Protein AF-A0A3N5X2C5-F1 (afdb_monomer_lite)

Radius of gyration: 28.83 Å; chains: 1; bounding box: 54×31×82 Å

Foldseek 3Di:
DVVVVVVVVPPDVLVVVVVVVVVVLVVVLVVQVPDDPVSNLVVVVVSLVVLVVVCVVSVPPVSVVVSVVCVVVNVVVCCVVCVVVVVVVVVVVVPPCPPPDDDPPCDPVNVVVVVVVVVVVCVVVVHDDDDDDDDPDGD

Secondary structure (DSSP, 8-state):
-HHHHHHHTT--HHHHHHHHHHHHHHHHHHHHTSS-HHHHHHHHHHHHHHHHHHHHHHT-HHHHHHHHHHHHHHHHHHHHHHHHHHHHHHHHHHTS-SS--------HHHHHHHHHHHHHHHHHTT---------SS--

Structure (mmCIF, N/CA/C/O backbone):
data_AF-A0A3N5X2C5-F1
#
_entry.id   AF-A0A3N5X2C5-F1
#
loop_
_atom_site.group_PDB
_atom_site.id
_atom_site.type_symbol
_atom_site.label_atom_id
_atom_site.label_alt_id
_atom_site.label_comp_id
_atom_site.label_asym_id
_atom_site.label_entity_id
_atom_site.label_seq_id
_atom_site.pdbx_PDB_ins_code
_atom_site.Cartn_x
_atom_site.Cartn_y
_atom_site.Cartn_z
_atom_site.occupancy
_atom_site.B_iso_or_equiv
_atom_site.auth_seq_id
_atom_site.auth_comp_id
_atom_site.auth_asym_id
_atom_site.auth_atom_id
_atom_site.pdbx_PDB_model_num
ATOM 1 N N . MET A 1 1 ? 19.344 14.748 -42.277 1.00 48.25 1 MET A N 1
ATOM 2 C CA . MET A 1 1 ? 18.297 13.858 -42.830 1.00 48.25 1 MET A CA 1
ATOM 3 C C . MET A 1 1 ? 18.685 12.372 -42.794 1.00 48.25 1 MET A C 1
ATOM 5 O O . MET A 1 1 ? 17.786 11.550 -42.854 1.00 48.25 1 MET A O 1
ATOM 9 N N . GLU A 1 2 ? 19.957 12.002 -42.579 1.00 50.00 2 GLU A N 1
ATOM 10 C CA . GLU A 1 2 ? 20.390 10.587 -42.495 1.00 50.00 2 GLU A CA 1
ATOM 11 C C . GLU A 1 2 ? 20.090 9.878 -41.157 1.00 50.00 2 GLU A C 1
ATOM 13 O O . GLU A 1 2 ? 19.973 8.658 -41.108 1.00 50.00 2 GLU A O 1
ATOM 18 N N . ALA A 1 3 ? 19.886 10.623 -40.064 1.00 54.56 3 ALA A N 1
ATOM 19 C CA . ALA A 1 3 ? 19.544 10.039 -38.760 1.00 54.56 3 ALA A CA 1
ATOM 20 C C . ALA A 1 3 ? 18.115 9.459 -38.701 1.00 54.56 3 ALA A C 1
ATOM 22 O O . ALA A 1 3 ? 17.831 8.591 -37.880 1.00 54.56 3 ALA A O 1
ATOM 23 N N . PHE A 1 4 ? 17.214 9.924 -39.573 1.00 51.41 4 PHE A N 1
ATOM 24 C CA . PHE A 1 4 ? 15.808 9.511 -39.576 1.00 51.41 4 PHE A CA 1
ATOM 25 C C . PHE A 1 4 ? 15.594 8.205 -40.360 1.00 51.41 4 PHE A C 1
ATOM 27 O O . PHE A 1 4 ? 14.793 7.370 -39.953 1.00 51.41 4 PHE A O 1
ATOM 34 N N . SER A 1 5 ? 16.355 7.969 -41.437 1.00 51.38 5 SER A N 1
ATOM 35 C CA . SER A 1 5 ? 16.286 6.724 -42.220 1.00 51.38 5 SER A CA 1
ATOM 36 C C . SER A 1 5 ? 16.909 5.525 -41.491 1.00 51.38 5 SER A C 1
ATOM 38 O O . SER A 1 5 ? 16.428 4.404 -41.645 1.00 51.38 5 SER A O 1
ATOM 40 N N . ALA A 1 6 ? 17.906 5.752 -40.626 1.00 51.31 6 ALA A N 1
ATOM 41 C CA . ALA A 1 6 ? 18.516 4.713 -39.789 1.00 51.31 6 ALA A CA 1
ATOM 42 C C . ALA A 1 6 ? 17.588 4.187 -38.672 1.00 51.31 6 ALA A C 1
ATOM 44 O O . ALA A 1 6 ? 17.766 3.060 -38.210 1.00 51.31 6 ALA A O 1
ATOM 45 N N . PHE A 1 7 ? 16.585 4.975 -38.259 1.00 53.09 7 PHE A N 1
ATOM 46 C CA . PHE A 1 7 ? 15.575 4.565 -37.276 1.00 53.09 7 PHE A CA 1
ATOM 47 C C . PHE A 1 7 ? 14.539 3.606 -37.889 1.00 53.09 7 PHE A C 1
ATOM 49 O O . PHE A 1 7 ? 14.163 2.618 -37.267 1.00 53.09 7 PHE A O 1
ATOM 56 N N . PHE A 1 8 ? 14.136 3.841 -39.144 1.00 55.12 8 PHE A N 1
ATOM 57 C CA . PHE A 1 8 ? 13.183 2.982 -39.860 1.00 55.12 8 PHE A CA 1
ATOM 58 C C . PHE A 1 8 ? 13.826 1.726 -40.470 1.00 55.12 8 PHE A C 1
ATOM 60 O O . PHE A 1 8 ? 13.181 0.684 -40.535 1.00 55.12 8 PHE A O 1
ATOM 67 N N . ALA A 1 9 ? 15.108 1.777 -40.852 1.00 50.97 9 ALA A N 1
ATOM 68 C CA . ALA A 1 9 ? 15.833 0.629 -41.415 1.00 50.97 9 ALA A CA 1
ATOM 69 C C . ALA A 1 9 ? 16.179 -0.470 -40.388 1.00 50.97 9 ALA A C 1
ATOM 71 O O . ALA A 1 9 ? 16.745 -1.503 -40.745 1.00 50.97 9 ALA A O 1
ATOM 72 N N . ARG A 1 10 ? 15.855 -0.254 -39.108 1.00 55.38 10 ARG A N 1
ATOM 73 C CA . ARG A 1 10 ? 16.172 -1.156 -37.994 1.00 55.38 10 ARG A CA 1
ATOM 74 C C . ARG A 1 10 ? 14.929 -1.619 -37.235 1.00 55.38 10 ARG A C 1
ATOM 76 O O . ARG A 1 10 ? 15.064 -2.122 -36.129 1.00 55.38 10 ARG A O 1
ATOM 83 N N . PHE A 1 11 ? 13.748 -1.476 -37.839 1.00 54.53 11 PHE A N 1
ATOM 84 C CA . PHE A 1 11 ? 12.523 -2.098 -37.349 1.00 54.53 11 PHE A CA 1
ATOM 85 C C . PHE A 1 11 ? 12.569 -3.593 -37.677 1.00 54.53 11 PHE A C 1
ATOM 87 O O . PHE A 1 11 ? 12.334 -4.021 -38.808 1.00 54.53 11 PHE A O 1
ATOM 94 N N . SER A 1 12 ? 12.967 -4.395 -36.696 1.00 70.44 12 SER A N 1
ATOM 95 C CA . SER A 1 12 ? 12.994 -5.847 -36.809 1.00 70.44 12 SER A CA 1
ATOM 96 C C . SER A 1 12 ? 11.602 -6.414 -36.523 1.00 70.44 12 SER A C 1
ATOM 98 O O . SER A 1 12 ? 10.849 -5.864 -35.725 1.00 70.44 12 SER A O 1
ATOM 100 N N . TRP A 1 13 ? 11.272 -7.585 -37.079 1.00 74.00 13 TRP A N 1
ATOM 101 C CA . TRP A 1 13 ? 10.086 -8.359 -36.664 1.00 74.00 13 TRP A CA 1
ATOM 102 C C . TRP A 1 13 ? 10.037 -8.585 -35.140 1.00 74.00 13 TRP A C 1
ATOM 104 O O . TRP A 1 13 ? 8.967 -8.710 -34.549 1.00 74.00 13 TRP A O 1
ATOM 114 N N . ARG A 1 14 ? 11.207 -8.578 -34.489 1.00 68.94 14 ARG A N 1
ATOM 115 C CA . ARG A 1 14 ? 11.346 -8.648 -33.031 1.00 68.94 14 ARG A CA 1
ATOM 116 C C . ARG A 1 14 ? 10.741 -7.438 -32.313 1.00 68.94 14 ARG A C 1
ATOM 118 O O . ARG A 1 14 ? 10.150 -7.634 -31.262 1.00 68.94 14 ARG A O 1
ATOM 125 N N . ASP A 1 15 ? 10.817 -6.241 -32.892 1.00 72.12 15 ASP A N 1
ATOM 126 C CA . ASP A 1 15 ? 10.253 -5.018 -32.303 1.00 72.12 15 ASP A CA 1
ATOM 127 C C . ASP A 1 15 ? 8.724 -5.001 -32.429 1.00 72.12 15 ASP A C 1
ATOM 129 O O . ASP A 1 15 ? 8.017 -4.615 -31.501 1.00 72.12 15 ASP A O 1
ATOM 133 N N . ALA A 1 16 ? 8.192 -5.496 -33.552 1.00 76.94 16 ALA A N 1
ATOM 134 C CA . ALA A 1 16 ? 6.752 -5.691 -33.723 1.00 76.94 16 ALA A CA 1
ATOM 135 C C . ALA A 1 16 ? 6.195 -6.722 -32.726 1.00 76.94 16 ALA A C 1
ATOM 137 O O . ALA A 1 16 ? 5.136 -6.508 -32.133 1.00 76.94 16 ALA A O 1
ATOM 138 N N . LEU A 1 17 ? 6.925 -7.822 -32.511 1.00 77.75 17 LEU A N 1
ATOM 139 C CA . LEU A 1 17 ? 6.568 -8.843 -31.527 1.00 77.75 17 LEU A CA 1
ATOM 140 C C . LEU A 1 17 ? 6.665 -8.308 -30.089 1.00 77.75 17 LEU A C 1
ATOM 142 O O . LEU A 1 17 ? 5.797 -8.615 -29.276 1.00 77.75 17 LEU A O 1
ATOM 146 N N . ASP A 1 18 ? 7.659 -7.465 -29.793 1.00 69.69 18 ASP A N 1
ATOM 147 C CA . ASP A 1 18 ? 7.799 -6.782 -28.500 1.00 69.69 18 ASP A CA 1
ATOM 148 C C . ASP A 1 18 ? 6.575 -5.895 -28.203 1.00 69.69 18 ASP A C 1
ATOM 150 O O . ASP A 1 18 ? 5.893 -6.066 -27.190 1.00 69.69 18 ASP A O 1
ATOM 154 N N . ILE A 1 19 ? 6.200 -5.024 -29.147 1.00 76.25 19 ILE A N 1
ATOM 155 C CA . ILE A 1 19 ? 5.040 -4.128 -29.007 1.00 76.25 19 ILE A CA 1
ATOM 156 C C . ILE A 1 19 ? 3.738 -4.917 -28.818 1.00 76.25 19 ILE A C 1
ATOM 158 O O . ILE A 1 19 ? 2.914 -4.550 -27.975 1.00 76.25 19 ILE A O 1
ATOM 162 N N . LEU A 1 20 ? 3.551 -6.009 -29.567 1.00 80.25 20 LEU A N 1
ATOM 163 C CA . LEU A 1 20 ? 2.368 -6.863 -29.453 1.00 80.25 20 LEU A CA 1
ATOM 164 C C . LEU A 1 20 ? 2.253 -7.468 -28.045 1.00 80.25 20 LEU A C 1
ATOM 166 O O . LEU A 1 20 ? 1.196 -7.393 -27.419 1.00 80.25 20 LEU A O 1
ATOM 170 N N . VAL A 1 21 ? 3.348 -8.032 -27.532 1.00 75.31 21 VAL A N 1
ATOM 171 C CA . VAL A 1 21 ? 3.398 -8.661 -26.205 1.00 75.31 21 VAL A CA 1
ATOM 172 C C . VAL A 1 21 ? 3.130 -7.641 -25.098 1.00 75.31 21 VAL A C 1
ATOM 174 O O . VAL A 1 21 ? 2.348 -7.910 -24.180 1.00 75.31 21 VAL A O 1
ATOM 177 N N . VAL A 1 22 ? 3.724 -6.449 -25.190 1.00 70.88 22 VAL A N 1
ATOM 178 C CA . VAL A 1 22 ? 3.488 -5.361 -24.230 1.00 70.88 22 VAL A CA 1
ATOM 179 C C . VAL A 1 22 ? 2.028 -4.908 -24.270 1.00 70.88 22 VAL A C 1
ATOM 181 O O . VAL A 1 22 ? 1.398 -4.773 -23.222 1.00 70.88 22 VAL A O 1
ATOM 184 N N . SER A 1 23 ? 1.465 -4.722 -25.464 1.00 74.31 23 SER A N 1
ATOM 185 C CA . SER A 1 23 ? 0.085 -4.268 -25.643 1.00 74.31 23 SER A CA 1
ATOM 186 C C . SER A 1 23 ? -0.933 -5.253 -25.060 1.00 74.31 23 SER A C 1
ATOM 188 O O . SER A 1 23 ? -1.800 -4.847 -24.283 1.00 74.31 23 SER A O 1
ATOM 190 N N . VAL A 1 24 ? -0.786 -6.552 -25.350 1.00 77.94 24 VAL A N 1
ATOM 191 C CA . VAL A 1 24 ? -1.644 -7.607 -24.779 1.00 77.94 24 VAL A CA 1
ATOM 192 C C . VAL A 1 24 ? -1.533 -7.631 -23.257 1.00 77.94 24 VAL A C 1
ATOM 194 O O . VAL A 1 24 ? -2.537 -7.752 -22.557 1.00 77.94 24 VAL A O 1
ATOM 197 N N . THR A 1 25 ? -0.323 -7.453 -22.729 1.00 69.56 25 THR A N 1
ATOM 198 C CA . THR A 1 25 ? -0.108 -7.457 -21.284 1.00 69.56 25 THR A CA 1
ATOM 199 C C . THR A 1 25 ? -0.772 -6.262 -20.597 1.00 69.56 25 THR A C 1
ATOM 201 O O . THR A 1 25 ? -1.405 -6.428 -19.556 1.00 69.56 25 THR A O 1
ATOM 204 N N . ILE A 1 26 ? -0.679 -5.064 -21.183 1.00 70.75 26 ILE A N 1
ATOM 205 C CA . ILE A 1 26 ? -1.374 -3.866 -20.689 1.00 70.75 26 ILE A CA 1
ATOM 206 C C . ILE A 1 26 ? -2.895 -4.059 -20.740 1.00 70.75 26 ILE A C 1
ATOM 208 O O . ILE A 1 26 ? -3.597 -3.675 -19.804 1.00 70.75 26 ILE A O 1
ATOM 212 N N . TYR A 1 27 ? -3.412 -4.674 -21.806 1.00 78.31 27 TYR A N 1
ATOM 213 C CA . TYR A 1 27 ? -4.838 -4.971 -21.932 1.00 78.31 27 TYR A CA 1
ATOM 214 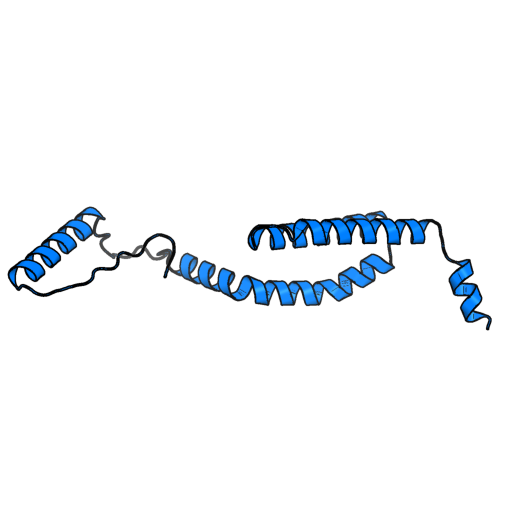C C . TYR A 1 27 ? -5.335 -5.910 -20.823 1.00 78.31 27 TYR A C 1
ATOM 216 O O . TYR A 1 27 ? -6.344 -5.621 -20.175 1.00 78.31 27 TYR A O 1
ATOM 224 N N . GLU A 1 28 ? -4.603 -6.993 -20.549 1.00 69.75 28 GLU A N 1
ATOM 225 C CA . GLU A 1 28 ? -4.923 -7.894 -19.437 1.00 69.75 28 GLU A CA 1
ATOM 226 C C . GLU A 1 28 ? -4.817 -7.176 -18.082 1.00 69.75 28 GLU A C 1
ATOM 228 O O . GLU A 1 28 ? -5.699 -7.341 -17.243 1.00 69.75 28 GLU A O 1
ATOM 233 N N . LEU A 1 29 ? -3.836 -6.282 -17.895 1.00 63.09 29 LEU A N 1
ATOM 234 C CA . LEU A 1 29 ? -3.721 -5.405 -16.718 1.00 63.09 29 LEU A CA 1
ATOM 235 C C . LEU A 1 29 ? -5.002 -4.595 -16.476 1.00 63.09 29 LEU A C 1
ATOM 237 O O . LEU A 1 29 ? -5.544 -4.610 -15.371 1.00 63.09 29 LEU A O 1
ATOM 241 N N . PHE A 1 30 ? -5.529 -3.932 -17.509 1.00 67.94 30 PHE A N 1
ATOM 242 C CA . PHE A 1 30 ? -6.770 -3.160 -17.402 1.00 67.94 30 PHE A CA 1
ATOM 243 C C . PHE A 1 30 ? -7.988 -4.033 -17.099 1.00 67.94 30 PHE A C 1
ATOM 245 O O . PHE A 1 30 ? -8.860 -3.645 -16.322 1.00 67.94 30 PHE A O 1
ATOM 252 N N . LYS A 1 31 ? -8.057 -5.226 -17.688 1.00 69.12 31 LYS A N 1
ATOM 253 C CA . LYS A 1 31 ? -9.154 -6.173 -17.456 1.00 69.12 31 LYS A CA 1
ATOM 254 C C . LYS A 1 31 ? -9.155 -6.696 -16.017 1.00 69.12 31 LYS A C 1
ATOM 256 O O . LYS A 1 31 ? -10.214 -6.851 -15.412 1.00 69.12 31 LYS A O 1
ATOM 261 N N . LEU A 1 32 ? -7.967 -6.896 -15.460 1.00 62.28 32 LEU A N 1
ATOM 262 C CA . LEU A 1 32 ? -7.711 -7.396 -14.112 1.00 62.28 32 LEU A CA 1
ATOM 263 C C . LEU A 1 32 ? -8.002 -6.362 -13.016 1.00 62.28 32 LEU A C 1
ATOM 265 O O . LEU A 1 32 ? -8.265 -6.714 -11.867 1.00 62.28 32 LEU A O 1
ATOM 269 N N . MET A 1 33 ? -8.070 -5.080 -13.387 1.00 63.78 33 MET A N 1
ATOM 270 C CA . MET A 1 33 ? -8.576 -4.018 -12.518 1.00 63.78 33 MET A CA 1
ATOM 271 C C . MET 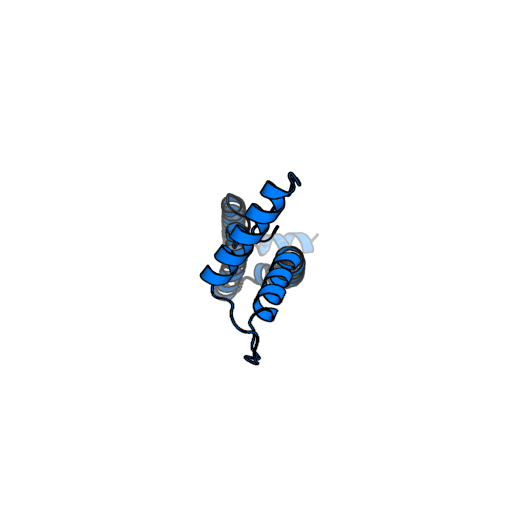A 1 33 ? -10.090 -4.129 -12.234 1.00 63.78 33 MET A C 1
ATOM 273 O O . MET A 1 33 ? -10.614 -3.352 -11.439 1.00 63.78 33 MET A O 1
ATOM 277 N N . ARG A 1 34 ? -10.825 -5.099 -12.800 1.00 57.66 34 ARG A N 1
ATOM 278 C CA . ARG A 1 34 ? -12.198 -5.420 -12.364 1.00 57.66 34 ARG A CA 1
ATOM 279 C C . ARG A 1 34 ? -12.177 -6.374 -11.162 1.00 57.66 34 ARG A C 1
ATOM 281 O O . ARG A 1 34 ? -12.120 -7.585 -11.338 1.00 57.66 34 ARG A O 1
ATOM 288 N N . GLY A 1 35 ? -12.261 -5.847 -9.937 1.00 65.00 35 GLY A N 1
ATOM 289 C CA . GLY A 1 35 ? -12.347 -6.685 -8.733 1.00 65.00 35 GLY A CA 1
ATOM 290 C C . GLY A 1 35 ? -12.139 -5.948 -7.408 1.00 65.00 35 GLY A C 1
ATOM 291 O O . GLY A 1 35 ? -12.150 -4.721 -7.352 1.00 65.00 35 GLY A O 1
ATOM 292 N N . THR A 1 36 ? -11.954 -6.714 -6.327 1.00 70.12 36 THR A N 1
ATOM 293 C CA . THR A 1 36 ? -11.621 -6.198 -4.988 1.00 70.12 36 THR A CA 1
ATOM 294 C C . THR A 1 36 ? -10.194 -5.637 -4.955 1.00 70.12 36 THR A C 1
ATOM 296 O O . THR A 1 36 ? -9.318 -6.125 -5.671 1.00 70.12 36 THR A O 1
ATOM 299 N N . ARG A 1 37 ? -9.927 -4.639 -4.095 1.00 68.06 37 ARG A N 1
ATOM 300 C CA . ARG A 1 37 ? -8.602 -3.984 -3.995 1.00 68.06 37 ARG A CA 1
ATOM 301 C C . ARG A 1 37 ? -7.445 -4.977 -3.833 1.00 68.06 37 ARG A C 1
ATOM 303 O O . ARG A 1 37 ? -6.416 -4.815 -4.476 1.00 68.06 37 ARG A O 1
ATOM 310 N N . ALA A 1 38 ? -7.617 -6.019 -3.018 1.00 65.62 38 ALA A N 1
ATOM 311 C CA . ALA A 1 38 ? -6.580 -7.027 -2.792 1.00 65.62 38 ALA A CA 1
ATOM 312 C C . ALA A 1 38 ? -6.274 -7.850 -4.057 1.00 65.62 38 ALA A C 1
ATOM 314 O O . ALA A 1 38 ? -5.107 -8.064 -4.384 1.00 65.62 38 ALA A O 1
ATOM 315 N N . MET A 1 39 ? -7.314 -8.249 -4.802 1.00 71.38 39 MET A N 1
ATOM 316 C CA . MET A 1 39 ? -7.154 -8.967 -6.069 1.00 71.38 39 MET A CA 1
ATOM 317 C C . MET A 1 39 ? -6.448 -8.084 -7.103 1.00 71.38 39 MET A C 1
ATOM 319 O O . MET A 1 39 ? -5.518 -8.537 -7.759 1.00 71.38 39 MET A O 1
ATOM 323 N N . GLN A 1 40 ? -6.824 -6.804 -7.194 1.00 66.12 40 GLN A N 1
ATOM 324 C CA . GLN A 1 40 ? -6.184 -5.843 -8.098 1.00 66.12 40 GLN A CA 1
ATOM 325 C C . GLN A 1 40 ? -4.681 -5.695 -7.812 1.00 66.12 40 GLN A C 1
ATOM 327 O O . GLN A 1 40 ? -3.878 -5.685 -8.744 1.00 66.12 40 GLN A O 1
ATOM 332 N N . MET A 1 41 ? -4.281 -5.622 -6.535 1.00 72.00 41 MET A N 1
ATOM 333 C CA . MET A 1 41 ? -2.866 -5.494 -6.170 1.00 72.00 41 MET A CA 1
ATOM 334 C C . MET A 1 41 ? -2.071 -6.773 -6.442 1.00 72.00 41 MET A C 1
ATOM 336 O O . MET A 1 41 ? -1.014 -6.704 -7.067 1.00 72.00 41 MET A O 1
ATOM 340 N N . ALA A 1 42 ? -2.579 -7.939 -6.028 1.00 70.81 42 ALA A N 1
ATOM 341 C CA . ALA A 1 42 ? -1.913 -9.224 -6.261 1.00 70.81 42 ALA A CA 1
ATOM 342 C C . ALA A 1 42 ? -1.687 -9.478 -7.755 1.00 70.81 42 ALA A C 1
ATOM 344 O O . ALA A 1 42 ? -0.622 -9.916 -8.192 1.00 70.81 42 ALA A O 1
ATOM 345 N N . ALA A 1 43 ? -2.692 -9.142 -8.548 1.00 71.62 43 ALA A N 1
ATOM 346 C CA . ALA A 1 43 ? -2.679 -9.386 -9.965 1.00 71.62 43 ALA A CA 1
ATOM 347 C C . ALA A 1 43 ? -1.803 -8.357 -10.716 1.00 71.62 43 ALA A C 1
ATOM 349 O O . ALA A 1 43 ? -1.077 -8.731 -11.635 1.00 71.62 43 ALA A O 1
ATOM 350 N N . GLY A 1 44 ? -1.736 -7.102 -10.249 1.00 73.62 44 GLY A N 1
ATOM 351 C CA . GLY A 1 44 ? -0.750 -6.118 -10.713 1.00 73.62 44 GLY A CA 1
ATOM 352 C C . GLY A 1 44 ? 0.702 -6.549 -10.457 1.00 73.62 44 GLY A C 1
ATOM 353 O O . GLY A 1 44 ? 1.537 -6.460 -11.358 1.00 73.62 44 GLY A O 1
ATOM 354 N N . VAL A 1 45 ? 1.002 -7.093 -9.268 1.00 75.50 45 VAL A N 1
ATOM 355 C CA . VAL A 1 45 ? 2.328 -7.667 -8.965 1.00 75.50 45 VAL A CA 1
ATOM 356 C C . VAL A 1 45 ? 2.629 -8.862 -9.874 1.00 75.50 45 VAL A C 1
ATOM 358 O O . VAL A 1 45 ? 3.716 -8.935 -10.448 1.00 75.50 45 VAL A O 1
ATOM 361 N N . GLY A 1 46 ? 1.663 -9.768 -10.058 1.00 77.38 46 GLY A N 1
ATOM 362 C CA . GLY A 1 46 ? 1.806 -10.932 -10.936 1.00 77.38 46 GLY A CA 1
ATOM 363 C C . GLY A 1 46 ? 2.142 -10.553 -12.380 1.00 77.38 46 GLY A C 1
ATOM 364 O O . GLY A 1 46 ? 3.033 -11.152 -12.982 1.00 77.38 46 GLY A O 1
ATOM 365 N N . VAL A 1 47 ? 1.505 -9.509 -12.914 1.00 72.94 47 VAL A N 1
ATOM 366 C CA . VAL A 1 47 ? 1.791 -9.015 -14.267 1.00 72.94 47 VAL A CA 1
ATOM 367 C C . VAL A 1 47 ? 3.199 -8.427 -14.378 1.00 72.94 47 VAL A C 1
ATOM 369 O O . VAL A 1 47 ? 3.906 -8.728 -15.338 1.00 72.94 47 VAL A O 1
ATOM 372 N N . ILE A 1 48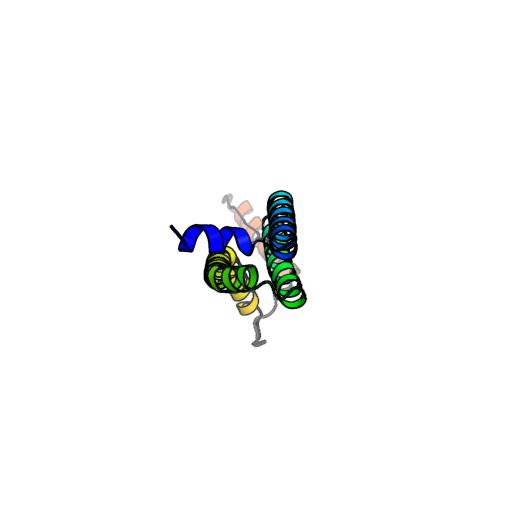 ? 3.653 -7.644 -13.394 1.00 71.50 48 ILE A N 1
ATOM 373 C CA . ILE A 1 48 ? 5.020 -7.092 -13.393 1.00 71.50 48 ILE A CA 1
ATOM 374 C C . ILE A 1 48 ? 6.064 -8.216 -13.373 1.00 71.50 48 ILE A C 1
ATOM 376 O O . ILE A 1 48 ? 7.037 -8.172 -14.129 1.00 71.50 48 ILE A O 1
ATOM 380 N N . VAL A 1 49 ? 5.855 -9.245 -12.547 1.00 72.38 49 VAL A N 1
ATOM 381 C CA . VAL A 1 49 ? 6.743 -10.416 -12.483 1.00 72.38 49 VAL A CA 1
ATOM 382 C C . VAL A 1 49 ? 6.724 -11.191 -13.804 1.00 72.38 49 VAL A C 1
ATOM 384 O O . VAL A 1 49 ? 7.784 -11.560 -14.310 1.00 72.38 49 VAL A O 1
ATOM 387 N N . GLY A 1 50 ? 5.546 -11.390 -14.401 1.00 73.94 50 GLY A N 1
ATOM 388 C CA . GLY A 1 50 ? 5.402 -12.033 -15.709 1.00 73.94 50 GLY A CA 1
ATOM 389 C C . GLY A 1 50 ? 6.159 -11.291 -16.812 1.00 73.94 50 GLY A C 1
ATOM 390 O O . GLY A 1 50 ? 6.959 -11.896 -17.526 1.00 73.94 50 GLY A O 1
ATOM 391 N N . LEU A 1 51 ? 5.990 -9.967 -16.892 1.00 69.12 51 LEU A N 1
ATOM 392 C CA . LEU A 1 51 ? 6.721 -9.111 -17.832 1.00 69.12 51 LEU A CA 1
ATOM 393 C C . LEU A 1 51 ? 8.231 -9.176 -17.627 1.00 69.12 51 LEU A C 1
ATOM 395 O O . LEU A 1 51 ? 8.980 -9.208 -18.601 1.00 69.12 51 LEU A O 1
ATOM 399 N N . PHE A 1 52 ? 8.690 -9.223 -16.378 1.00 68.69 52 PHE A N 1
ATOM 400 C CA . PHE A 1 52 ? 10.109 -9.340 -16.071 1.00 68.69 52 PHE A CA 1
ATOM 401 C C . PHE A 1 52 ? 10.710 -10.647 -16.606 1.00 68.69 52 PHE A C 1
ATOM 403 O O . PHE A 1 52 ? 11.751 -10.621 -17.268 1.00 68.69 52 PHE A O 1
ATOM 410 N N . TYR A 1 53 ? 10.051 -11.785 -16.374 1.00 69.56 53 TYR A N 1
ATOM 411 C CA . TYR A 1 53 ? 10.512 -13.075 -16.897 1.00 69.56 53 TYR A CA 1
ATOM 412 C C . TYR A 1 53 ? 10.476 -13.125 -18.426 1.00 69.56 53 TYR A C 1
ATOM 414 O O . TYR A 1 53 ? 11.439 -13.582 -19.047 1.00 69.56 53 TYR A O 1
ATOM 422 N N . LEU A 1 54 ? 9.411 -12.599 -19.030 1.00 67.25 54 LEU A N 1
ATOM 423 C CA . LEU A 1 54 ? 9.232 -12.588 -20.478 1.00 67.25 54 LEU A CA 1
ATOM 424 C C . LEU A 1 54 ? 10.258 -11.678 -21.175 1.00 67.25 54 LEU A C 1
ATOM 426 O O . LEU A 1 54 ? 10.888 -12.082 -22.151 1.00 67.25 54 LEU A O 1
ATOM 430 N N . SER A 1 55 ? 10.515 -10.493 -20.612 1.00 66.00 55 SER A N 1
ATOM 431 C CA . SER A 1 55 ? 11.567 -9.567 -21.058 1.00 66.00 55 SER A CA 1
ATOM 432 C C . SER A 1 55 ? 12.956 -10.198 -20.987 1.00 66.00 55 SER A C 1
ATOM 434 O O . SER A 1 55 ? 13.762 -10.031 -21.906 1.00 66.00 55 SER A O 1
ATOM 436 N N . ARG A 1 56 ? 13.229 -10.960 -19.920 1.00 67.44 56 ARG A N 1
ATOM 437 C CA . ARG A 1 56 ? 14.511 -11.642 -19.723 1.00 67.44 56 ARG A CA 1
ATOM 438 C C . ARG A 1 56 ? 14.715 -12.796 -20.704 1.00 67.44 56 ARG A C 1
ATOM 440 O O . ARG A 1 56 ? 15.834 -12.986 -21.166 1.00 67.44 56 ARG A O 1
ATOM 447 N N . TRP A 1 57 ? 13.658 -13.533 -21.046 1.00 63.22 57 TRP A N 1
ATOM 448 C CA . TRP A 1 57 ? 13.710 -14.605 -22.048 1.00 63.22 57 TRP A CA 1
ATOM 449 C C . TRP A 1 57 ? 13.907 -14.071 -23.471 1.00 63.22 57 TRP A C 1
ATOM 451 O O . TRP A 1 57 ? 14.673 -14.640 -24.246 1.00 63.22 57 TRP A O 1
ATOM 461 N N . LEU A 1 58 ? 13.260 -12.954 -23.806 1.00 66.19 58 LEU A N 1
ATOM 462 C CA . LEU A 1 58 ? 13.267 -12.385 -25.156 1.00 66.19 58 LEU A CA 1
ATOM 463 C C . LEU A 1 58 ? 14.379 -11.340 -25.392 1.00 66.19 58 LEU A C 1
ATOM 465 O O . LEU A 1 58 ? 14.477 -10.800 -26.490 1.00 66.19 58 LEU A O 1
ATOM 469 N N . HIS A 1 59 ? 15.237 -11.068 -24.396 1.00 65.19 59 HIS A N 1
ATOM 470 C CA . HIS A 1 59 ? 16.293 -10.038 -24.440 1.00 65.19 59 HIS A CA 1
ATOM 471 C C . HIS A 1 59 ? 15.782 -8.644 -24.856 1.00 65.19 59 HIS A C 1
ATOM 473 O O . HIS A 1 59 ? 16.478 -7.875 -25.522 1.00 65.19 59 HIS A O 1
ATOM 479 N N . LEU A 1 60 ? 14.561 -8.302 -24.441 1.00 66.62 60 LEU A N 1
ATOM 480 C CA . LEU A 1 60 ? 13.898 -7.053 -24.810 1.00 66.62 60 LEU A CA 1
ATOM 481 C C . LEU A 1 60 ? 14.505 -5.894 -24.017 1.00 66.62 60 LEU A C 1
ATOM 483 O O . LEU A 1 60 ? 14.140 -5.645 -22.863 1.00 66.62 60 LEU A O 1
ATOM 487 N N . GLN A 1 61 ? 15.471 -5.204 -24.630 1.00 69.81 61 GLN A N 1
ATOM 488 C CA . GLN A 1 61 ? 16.205 -4.097 -24.006 1.00 69.81 61 GLN A CA 1
ATOM 489 C C . GLN A 1 61 ? 15.268 -2.961 -23.570 1.00 69.81 61 GLN A C 1
ATOM 491 O O . GLN A 1 61 ? 15.425 -2.434 -22.468 1.00 69.81 61 GLN A O 1
ATOM 496 N N . THR A 1 62 ? 14.260 -2.641 -24.384 1.00 73.19 62 THR A N 1
ATOM 497 C CA . THR A 1 62 ? 13.276 -1.584 -24.107 1.00 73.19 62 THR A CA 1
ATOM 498 C C . THR A 1 62 ? 12.409 -1.915 -22.894 1.00 73.19 62 THR A C 1
ATOM 500 O O . THR A 1 62 ? 12.239 -1.079 -22.007 1.00 73.19 62 THR A O 1
ATOM 503 N N . VAL A 1 63 ? 11.914 -3.152 -22.795 1.00 68.81 63 VAL A N 1
ATOM 504 C CA . VAL A 1 63 ? 11.088 -3.590 -21.658 1.00 68.81 63 VAL A CA 1
ATOM 505 C C . VAL A 1 63 ? 11.900 -3.628 -20.365 1.00 68.81 63 VAL A C 1
ATOM 507 O O . VAL A 1 63 ? 11.424 -3.165 -19.334 1.00 68.81 63 VAL A O 1
ATOM 510 N N . ASN A 1 64 ? 13.147 -4.104 -20.404 1.00 72.06 64 ASN A N 1
ATOM 511 C CA . ASN A 1 64 ? 14.019 -4.100 -19.225 1.00 72.06 64 ASN A CA 1
ATOM 512 C C . ASN A 1 64 ? 14.295 -2.665 -18.737 1.00 72.06 64 ASN A C 1
ATOM 514 O O . ASN A 1 64 ? 14.237 -2.393 -17.535 1.00 72.06 64 ASN A O 1
ATOM 518 N N . TRP A 1 65 ? 14.528 -1.730 -19.665 1.00 81.19 65 TRP A N 1
ATOM 519 C CA . TRP A 1 65 ? 14.672 -0.311 -19.338 1.00 81.19 65 TRP A CA 1
ATOM 520 C C . TRP A 1 65 ? 13.396 0.262 -18.701 1.00 81.19 65 TRP A C 1
ATOM 522 O O . TRP A 1 65 ? 13.464 0.894 -17.645 1.00 81.19 65 TRP A O 1
ATOM 532 N N . LEU A 1 66 ? 12.229 -0.032 -19.282 1.00 75.50 66 LEU A N 1
ATOM 533 C CA . LEU A 1 66 ? 10.933 0.418 -18.775 1.00 75.50 66 LEU A CA 1
ATOM 534 C C . LEU A 1 66 ? 10.646 -0.131 -17.371 1.00 75.50 66 LEU A C 1
ATOM 536 O O . LEU A 1 66 ? 10.267 0.627 -16.479 1.00 75.50 66 LEU A O 1
ATOM 540 N N . ILE A 1 67 ? 10.876 -1.431 -17.154 1.00 76.12 67 ILE A N 1
ATOM 541 C CA . ILE A 1 67 ? 10.702 -2.081 -15.851 1.00 76.12 67 ILE A CA 1
ATOM 542 C C . ILE A 1 67 ? 11.602 -1.413 -14.813 1.00 76.12 67 ILE A C 1
ATOM 544 O O . ILE A 1 67 ? 11.112 -1.029 -13.755 1.00 76.12 67 ILE A O 1
ATOM 548 N N . ARG A 1 68 ? 12.894 -1.208 -15.101 1.00 79.69 68 ARG A N 1
ATOM 549 C CA . ARG A 1 68 ? 13.817 -0.554 -14.154 1.00 79.69 68 ARG A CA 1
ATOM 550 C C . ARG A 1 68 ? 13.360 0.848 -13.757 1.00 79.69 68 ARG A C 1
ATOM 552 O O . ARG A 1 68 ? 13.493 1.205 -12.590 1.00 79.69 68 ARG A O 1
ATOM 559 N N . ASN A 1 69 ? 12.807 1.612 -14.696 1.00 83.88 69 ASN A N 1
ATOM 560 C CA . ASN A 1 69 ? 12.313 2.959 -14.427 1.00 83.88 69 ASN A CA 1
ATOM 561 C C . ASN A 1 69 ? 10.999 2.951 -13.622 1.00 83.88 69 ASN A C 1
ATOM 563 O O . ASN A 1 69 ? 10.820 3.756 -12.714 1.00 83.88 69 ASN A O 1
ATOM 567 N N . ILE A 1 70 ? 10.088 2.019 -13.920 1.00 80.56 70 ILE A N 1
ATOM 568 C CA . ILE A 1 70 ? 8.770 1.922 -13.273 1.00 80.56 70 ILE A CA 1
ATOM 569 C C . ILE A 1 70 ? 8.839 1.270 -11.887 1.00 80.56 70 ILE A C 1
ATOM 571 O O . ILE A 1 70 ? 8.062 1.642 -11.009 1.00 80.56 70 ILE A O 1
ATOM 575 N N . VAL A 1 71 ? 9.767 0.337 -11.654 1.00 82.25 71 VAL A N 1
ATOM 576 C CA . VAL A 1 71 ? 9.877 -0.409 -10.387 1.00 82.25 71 VAL A CA 1
ATOM 577 C C . VAL A 1 71 ? 9.966 0.522 -9.178 1.00 82.25 71 VAL A C 1
ATOM 579 O O . VAL A 1 71 ? 9.284 0.274 -8.188 1.00 82.25 71 VAL A O 1
ATOM 582 N N . GLY A 1 72 ? 10.724 1.621 -9.258 1.00 85.00 72 GLY A N 1
ATOM 583 C CA . GLY A 1 72 ? 10.805 2.594 -8.162 1.00 85.00 72 GLY A CA 1
ATOM 584 C C . GLY A 1 72 ? 9.445 3.214 -7.816 1.00 85.00 72 GLY A C 1
ATOM 585 O O . GLY A 1 72 ? 9.053 3.248 -6.649 1.00 85.00 72 GLY A O 1
ATOM 586 N N . TYR A 1 73 ? 8.686 3.629 -8.833 1.00 87.56 73 TYR A N 1
ATOM 587 C CA . TYR A 1 73 ? 7.339 4.178 -8.658 1.00 87.56 73 TYR A CA 1
ATOM 588 C C . TYR A 1 73 ? 6.345 3.136 -8.144 1.00 87.56 73 TYR A C 1
ATOM 590 O O . TYR A 1 73 ? 5.513 3.459 -7.302 1.00 87.56 73 TYR A O 1
ATOM 598 N N . VAL A 1 74 ? 6.446 1.885 -8.601 1.00 81.31 74 VAL A N 1
ATOM 599 C CA . VAL A 1 74 ? 5.602 0.780 -8.122 1.00 81.31 74 VAL A CA 1
ATOM 600 C C . VAL A 1 74 ? 5.874 0.479 -6.655 1.00 81.31 74 VAL A C 1
ATOM 602 O O . VAL A 1 74 ? 4.924 0.317 -5.898 1.00 81.31 74 VAL A O 1
ATOM 605 N N . VAL A 1 75 ? 7.140 0.441 -6.229 1.00 85.44 75 VAL A N 1
ATOM 606 C CA . VAL A 1 75 ? 7.497 0.242 -4.815 1.00 85.44 75 VAL A CA 1
ATOM 607 C C . VAL A 1 75 ? 6.947 1.381 -3.961 1.00 85.44 75 VAL A C 1
ATOM 609 O O . VAL A 1 75 ? 6.325 1.126 -2.934 1.00 85.44 75 VAL A O 1
ATOM 612 N N . PHE A 1 76 ? 7.109 2.631 -4.399 1.00 89.44 76 PHE A N 1
ATOM 613 C CA . PHE A 1 76 ? 6.549 3.780 -3.690 1.00 89.44 76 PHE A CA 1
ATOM 614 C C . PHE A 1 76 ? 5.016 3.716 -3.604 1.00 89.44 76 PHE A C 1
ATOM 616 O O . PHE A 1 76 ? 4.449 3.849 -2.521 1.00 89.44 76 PHE A O 1
ATOM 623 N N . ALA A 1 77 ? 4.340 3.449 -4.725 1.00 82.75 77 ALA A N 1
ATOM 624 C CA . ALA A 1 77 ? 2.889 3.300 -4.772 1.00 82.75 77 ALA A CA 1
ATOM 625 C C . ALA A 1 77 ? 2.407 2.148 -3.882 1.00 82.75 77 ALA A C 1
ATOM 627 O O . ALA A 1 77 ? 1.425 2.310 -3.166 1.00 82.75 77 ALA A O 1
ATOM 628 N N . ALA A 1 78 ? 3.118 1.017 -3.871 1.00 82.00 78 ALA A N 1
ATOM 629 C CA . ALA A 1 78 ? 2.830 -0.108 -2.992 1.00 82.00 78 ALA A CA 1
ATOM 630 C C . ALA A 1 78 ? 2.952 0.299 -1.520 1.00 82.00 78 ALA A C 1
ATOM 632 O O . ALA A 1 78 ? 2.031 0.045 -0.755 1.00 82.00 78 ALA A O 1
ATOM 633 N N . ILE A 1 79 ? 4.025 0.989 -1.121 1.00 85.94 79 ILE A N 1
ATOM 634 C CA . ILE A 1 79 ? 4.185 1.476 0.257 1.00 85.94 79 ILE A CA 1
ATOM 635 C C . ILE A 1 79 ? 3.020 2.389 0.654 1.00 85.94 79 ILE A C 1
ATOM 637 O O . ILE A 1 79 ? 2.447 2.193 1.720 1.00 85.94 79 ILE A O 1
ATOM 641 N N . VAL A 1 80 ? 2.640 3.349 -0.196 1.00 87.06 80 VAL A N 1
ATOM 642 C CA . VAL A 1 80 ? 1.531 4.283 0.079 1.00 87.06 80 VAL A CA 1
ATOM 643 C C . VAL A 1 80 ? 0.187 3.552 0.158 1.00 87.06 80 VAL A C 1
ATOM 645 O O . VAL A 1 80 ? -0.602 3.805 1.066 1.00 87.06 80 VAL A O 1
ATOM 648 N N . LEU A 1 81 ? -0.071 2.621 -0.763 1.00 81.75 81 LEU A N 1
ATOM 649 C CA . LEU A 1 81 ? -1.311 1.845 -0.806 1.00 81.75 81 LEU A CA 1
ATOM 650 C C . LEU A 1 81 ? -1.437 0.880 0.378 1.00 81.75 81 LEU A C 1
ATOM 652 O O . LEU A 1 81 ? -2.512 0.773 0.961 1.00 81.75 81 LEU A O 1
ATOM 656 N N . PHE A 1 82 ? -0.345 0.211 0.749 1.00 82.94 82 PHE A N 1
ATOM 657 C CA . PHE A 1 82 ? -0.299 -0.743 1.857 1.00 82.94 82 PHE A CA 1
ATOM 658 C C . PHE A 1 82 ? 0.014 -0.092 3.209 1.00 82.94 82 PHE A C 1
ATOM 660 O O . PHE A 1 82 ? 0.055 -0.788 4.225 1.00 82.94 82 PHE A O 1
ATOM 667 N N . GLN A 1 83 ? 0.208 1.229 3.268 1.00 83.94 83 GLN A N 1
ATOM 668 C CA . GLN A 1 83 ? 0.573 1.939 4.496 1.00 83.94 83 GLN A CA 1
ATOM 669 C C . GLN A 1 83 ? -0.406 1.647 5.644 1.00 83.94 83 GLN A C 1
ATOM 671 O O . GLN A 1 83 ? 0.008 1.422 6.784 1.00 83.94 83 GLN A O 1
ATOM 676 N N . THR A 1 84 ? -1.711 1.639 5.356 1.00 75.19 84 THR A N 1
ATOM 677 C CA . THR A 1 84 ? -2.753 1.366 6.354 1.00 75.19 84 THR A CA 1
ATOM 678 C C . THR A 1 84 ? -2.799 -0.097 6.775 1.00 75.19 84 THR A C 1
ATOM 680 O O . THR A 1 84 ? -3.055 -0.373 7.945 1.00 75.19 84 THR A O 1
ATOM 683 N N . ASP A 1 85 ? -2.529 -1.022 5.858 1.00 82.31 85 ASP A N 1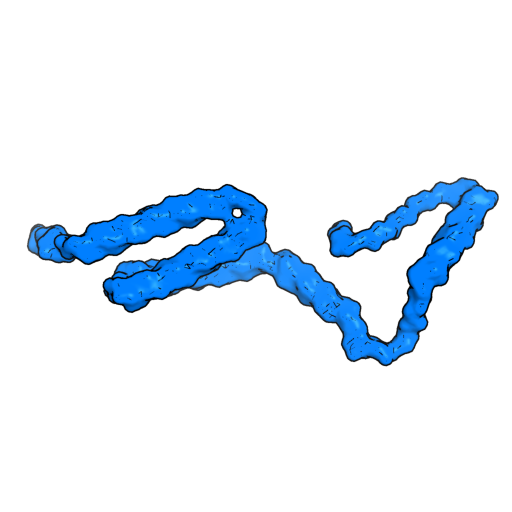
ATOM 684 C CA . ASP A 1 85 ? -2.633 -2.460 6.113 1.00 82.31 85 ASP A CA 1
ATOM 685 C C . ASP A 1 85 ? -1.426 -2.968 6.904 1.00 82.31 85 ASP A C 1
ATOM 687 O O . ASP A 1 85 ? -1.603 -3.663 7.902 1.00 82.31 85 ASP A O 1
ATOM 691 N N . ILE A 1 86 ? -0.209 -2.529 6.551 1.00 78.38 86 ILE A N 1
ATOM 692 C CA . ILE A 1 86 ? 1.020 -2.823 7.309 1.00 78.38 86 ILE A CA 1
ATOM 693 C C . ILE A 1 86 ? 0.893 -2.301 8.743 1.00 78.38 86 ILE A C 1
ATOM 695 O O . ILE A 1 86 ? 1.234 -3.005 9.693 1.00 78.38 86 ILE A O 1
ATOM 699 N N . ARG A 1 87 ? 0.351 -1.087 8.917 1.00 80.81 87 ARG A N 1
ATOM 700 C CA . ARG A 1 87 ? 0.084 -0.518 10.244 1.00 80.81 87 ARG A CA 1
ATOM 701 C C . ARG A 1 87 ? -0.873 -1.402 11.049 1.00 80.81 87 ARG A C 1
ATOM 703 O O . ARG A 1 87 ? -0.565 -1.718 12.193 1.00 80.81 87 ARG A O 1
ATOM 710 N N . ARG A 1 88 ? -2.015 -1.799 10.476 1.00 76.69 88 ARG A N 1
ATOM 711 C CA . ARG A 1 88 ? -2.995 -2.665 11.160 1.00 76.69 88 ARG A CA 1
ATOM 712 C C . ARG A 1 88 ? -2.402 -4.031 11.500 1.00 76.69 88 ARG A C 1
ATOM 714 O O . ARG A 1 88 ? -2.575 -4.497 12.622 1.00 76.69 88 ARG A O 1
ATOM 721 N N . ALA A 1 89 ? -1.662 -4.633 10.569 1.00 78.62 89 ALA A N 1
ATOM 722 C CA . ALA A 1 89 ? -0.990 -5.908 10.781 1.00 78.62 89 ALA A CA 1
ATOM 723 C C . ALA A 1 89 ? 0.015 -5.819 11.938 1.00 78.62 89 ALA A C 1
ATOM 725 O O . ALA A 1 89 ? -0.051 -6.630 12.851 1.00 78.62 89 ALA A O 1
ATOM 726 N N . LEU A 1 90 ? 0.880 -4.800 11.971 1.00 76.12 90 LEU A N 1
ATOM 727 C CA . LEU A 1 90 ? 1.843 -4.593 13.062 1.00 76.12 90 LEU A CA 1
ATOM 728 C C . LEU A 1 90 ? 1.171 -4.387 14.422 1.00 76.12 90 LEU A C 1
ATOM 730 O O . LEU A 1 90 ? 1.642 -4.924 15.421 1.00 76.12 90 LEU A O 1
ATOM 734 N N . VAL A 1 91 ? 0.062 -3.645 14.465 1.00 75.44 91 VAL A N 1
ATOM 735 C CA . VAL A 1 91 ? -0.725 -3.469 15.696 1.00 75.44 91 VAL A CA 1
ATOM 736 C C . VAL A 1 91 ? -1.286 -4.807 16.178 1.00 75.44 91 VAL A C 1
ATOM 738 O O . VAL A 1 91 ? -1.241 -5.094 17.372 1.00 75.44 91 VAL A O 1
ATOM 741 N N . HIS A 1 92 ? -1.777 -5.644 15.264 1.00 68.69 92 HIS A N 1
ATOM 742 C CA . HIS A 1 92 ? -2.309 -6.960 15.605 1.00 68.69 92 HIS A CA 1
ATOM 743 C C . HIS A 1 92 ? -1.201 -7.934 16.041 1.00 68.69 92 HIS A C 1
ATOM 745 O O . HIS A 1 92 ? -1.318 -8.579 17.079 1.00 68.69 92 HIS A O 1
ATOM 751 N N . PHE A 1 93 ? -0.072 -7.963 15.327 1.00 71.94 93 PHE A N 1
ATOM 752 C CA . PHE A 1 93 ? 1.105 -8.756 15.694 1.00 71.94 93 PHE A CA 1
ATOM 753 C C . PHE A 1 93 ? 1.691 -8.332 17.049 1.00 71.94 93 PHE A C 1
ATOM 755 O O . PHE A 1 93 ? 2.062 -9.196 17.841 1.00 71.94 93 PHE A O 1
ATOM 762 N N . GLY A 1 94 ? 1.705 -7.030 17.356 1.00 63.84 94 GLY A N 1
ATOM 763 C CA . GLY A 1 94 ? 2.163 -6.484 18.639 1.00 63.84 94 GLY A CA 1
ATOM 764 C C . GLY A 1 94 ? 1.210 -6.712 19.819 1.00 63.84 94 GLY A C 1
ATOM 765 O O . GLY A 1 94 ? 1.628 -6.562 20.964 1.00 63.84 94 GLY A O 1
ATOM 766 N N . ARG A 1 95 ? -0.050 -7.095 19.566 1.00 59.97 95 ARG A N 1
ATOM 767 C CA . ARG A 1 95 ? -1.017 -7.509 20.599 1.00 59.97 95 ARG A CA 1
ATOM 768 C C . ARG A 1 95 ? -0.959 -9.002 20.923 1.00 59.97 95 ARG A C 1
ATOM 770 O O . ARG A 1 95 ? -1.638 -9.427 21.852 1.00 59.97 95 ARG A O 1
ATOM 777 N N . THR A 1 96 ? -0.144 -9.788 20.217 1.00 54.12 96 THR A N 1
ATOM 778 C CA . THR A 1 96 ? 0.163 -11.161 20.640 1.00 54.12 96 THR A CA 1
ATOM 779 C C . THR A 1 96 ? 0.974 -11.063 21.934 1.00 54.12 96 THR A C 1
ATOM 781 O O . THR A 1 96 ? 2.075 -10.505 21.894 1.00 54.12 96 THR A O 1
ATOM 784 N N . PRO A 1 97 ? 0.479 -11.548 23.086 1.00 58.88 97 PRO A N 1
ATOM 785 C CA . PRO A 1 97 ? 1.209 -11.446 24.338 1.00 58.88 97 PRO A CA 1
ATOM 786 C C . PRO A 1 97 ? 2.367 -12.448 24.305 1.00 58.88 97 PRO A C 1
ATOM 788 O O . PRO A 1 97 ? 2.285 -13.550 24.833 1.00 58.88 97 PRO A O 1
ATOM 791 N N . PHE A 1 98 ? 3.478 -12.054 23.679 1.00 57.56 98 PHE A N 1
ATOM 792 C CA . PHE A 1 98 ? 4.751 -12.780 23.720 1.00 57.56 98 PHE A CA 1
ATOM 793 C C . PHE A 1 98 ? 5.360 -12.817 25.135 1.00 57.56 98 PHE A C 1
ATOM 795 O O . PHE A 1 98 ? 6.334 -13.525 25.367 1.00 57.56 98 PHE A O 1
ATOM 802 N N . PHE A 1 99 ? 4.755 -12.117 26.099 1.00 54.84 99 PHE A N 1
ATOM 803 C CA . PHE A 1 99 ? 5.052 -12.225 27.521 1.00 54.84 99 PHE A CA 1
ATOM 804 C C . PHE A 1 99 ? 3.820 -12.736 28.272 1.00 54.84 99 PHE A C 1
ATOM 806 O O . PHE A 1 99 ? 3.005 -11.971 28.784 1.00 54.84 99 PHE A O 1
ATOM 813 N N . GLY A 1 100 ? 3.697 -14.063 28.322 1.00 51.19 100 GLY A N 1
ATOM 814 C CA . GLY A 1 100 ? 2.783 -14.793 29.197 1.00 51.19 100 GLY A CA 1
ATOM 815 C C . GLY A 1 100 ? 3.167 -14.624 30.667 1.00 51.19 100 GLY A C 1
ATOM 816 O O . GLY A 1 100 ? 3.744 -15.518 31.277 1.00 51.19 100 GLY A O 1
ATOM 817 N N . GLY A 1 101 ? 2.849 -13.462 31.228 1.00 49.25 101 GLY A N 1
ATOM 818 C CA . GLY A 1 101 ? 3.057 -13.133 32.629 1.00 49.25 101 GLY A CA 1
ATOM 819 C C . GLY A 1 101 ? 1.789 -12.565 33.248 1.00 49.25 101 GLY A C 1
ATOM 820 O O . GLY A 1 101 ? 1.676 -11.362 33.431 1.00 49.25 101 GLY A O 1
ATOM 821 N N . MET A 1 102 ? 0.863 -13.455 33.613 1.00 45.19 102 MET A N 1
ATOM 822 C CA . MET A 1 102 ? -0.086 -13.226 34.708 1.00 45.19 102 MET A CA 1
ATOM 823 C C . MET A 1 102 ? -1.190 -12.178 34.487 1.00 45.19 102 MET A C 1
ATOM 825 O O . MET A 1 102 ? -1.564 -11.470 35.417 1.00 45.19 102 MET A O 1
ATOM 829 N N . GLN A 1 103 ? -1.800 -12.132 33.302 1.00 49.19 103 GLN A N 1
ATOM 830 C CA . GLN A 1 103 ? -3.164 -11.616 33.205 1.00 49.19 103 GLN A CA 1
ATOM 831 C C . GLN A 1 103 ? -4.096 -12.818 33.184 1.00 49.19 103 GLN A C 1
ATOM 833 O O . GLN A 1 103 ? -4.144 -13.561 32.207 1.00 49.19 103 GLN A O 1
ATOM 838 N N . LYS A 1 104 ? -4.743 -13.054 34.329 1.00 48.09 104 LYS A N 1
ATOM 839 C CA . LYS A 1 104 ? -5.816 -14.030 34.510 1.00 48.09 104 LYS A CA 1
ATOM 840 C C . LYS A 1 104 ? -6.738 -13.881 33.301 1.00 48.09 104 LYS A C 1
ATOM 842 O O . LYS A 1 104 ? -7.381 -12.845 33.155 1.00 48.09 104 LYS A O 1
ATOM 847 N N . THR A 1 105 ? -6.699 -14.843 32.386 1.00 52.38 105 THR A N 1
ATOM 848 C CA . THR A 1 105 ? -7.645 -14.912 31.280 1.00 52.38 105 THR A CA 1
ATOM 849 C C . THR A 1 105 ? -8.985 -15.145 31.955 1.00 52.38 105 THR A C 1
ATOM 851 O O . THR A 1 105 ? -9.292 -16.276 32.313 1.00 52.38 105 THR A O 1
ATOM 854 N N . GLN A 1 106 ? -9.707 -14.064 32.268 1.00 57.41 106 GLN A N 1
ATOM 855 C CA . GLN A 1 106 ? -11.121 -14.168 32.590 1.00 57.41 106 GLN A CA 1
ATOM 856 C C . GLN A 1 106 ? -11.723 -14.930 31.420 1.00 57.41 106 GLN A C 1
ATOM 858 O O . GLN A 1 106 ? -11.511 -14.556 30.259 1.00 57.41 106 GLN A O 1
ATOM 863 N N . GLY A 1 107 ? -12.333 -16.073 31.719 1.00 66.75 107 GLY A N 1
ATOM 864 C CA . GLY A 1 107 ? -12.999 -16.852 30.692 1.00 66.75 107 GLY A CA 1
ATOM 865 C C . GLY A 1 107 ? -14.009 -15.955 29.987 1.00 66.75 107 GLY A C 1
ATOM 866 O O . GLY A 1 107 ? -14.520 -15.001 30.573 1.00 66.75 107 GLY A O 1
ATOM 867 N N . ILE A 1 108 ? -14.322 -16.257 28.727 1.00 72.75 108 ILE A N 1
ATOM 868 C CA . ILE A 1 108 ? -15.449 -15.603 28.044 1.00 72.75 108 ILE A CA 1
ATOM 869 C C . ILE A 1 108 ? -16.707 -15.678 28.931 1.00 72.75 108 ILE A C 1
ATOM 871 O O . ILE A 1 108 ? -17.470 -14.719 28.992 1.00 72.75 108 ILE A O 1
ATOM 875 N N . ASP A 1 109 ? -16.853 -16.770 29.683 1.00 76.88 109 ASP A N 1
ATOM 876 C CA . ASP A 1 109 ? -17.921 -16.983 30.658 1.00 76.88 109 ASP A CA 1
ATOM 877 C C . ASP A 1 109 ? -17.902 -15.963 31.813 1.00 76.88 109 ASP A C 1
ATOM 879 O O . ASP A 1 109 ? -18.949 -15.396 32.121 1.00 76.88 109 ASP A O 1
ATOM 883 N N . ASP A 1 110 ? -16.731 -15.645 32.381 1.00 81.69 110 ASP A N 1
ATOM 884 C CA . ASP A 1 110 ? -16.594 -14.645 33.457 1.00 81.69 110 ASP A CA 1
ATOM 885 C C . ASP A 1 110 ? -16.999 -13.245 32.961 1.00 81.69 110 ASP A C 1
ATOM 887 O O . ASP A 1 110 ? -17.689 -12.496 33.648 1.00 81.69 110 ASP A O 1
ATOM 891 N N . VAL A 1 111 ? -16.611 -12.896 31.727 1.00 83.56 111 VAL A N 1
ATOM 892 C CA . VAL A 1 111 ? -16.957 -11.601 31.119 1.00 83.56 111 VAL A CA 1
ATOM 893 C C . VAL A 1 111 ? -18.462 -11.501 30.866 1.00 83.56 111 VAL A C 1
ATOM 895 O O . VAL A 1 111 ? -19.043 -10.435 31.057 1.00 83.56 111 VAL A O 1
ATOM 898 N N . ILE A 1 112 ? -19.107 -12.592 30.442 1.00 87.25 112 ILE A N 1
ATOM 899 C CA . ILE A 1 112 ? -20.562 -12.637 30.238 1.00 87.25 112 ILE A CA 1
ATOM 900 C C . ILE A 1 112 ? -21.299 -12.492 31.574 1.00 87.25 112 ILE A C 1
ATOM 902 O O . ILE A 1 112 ? -22.291 -11.760 31.637 1.00 87.25 112 ILE A O 1
ATOM 906 N N . GLU A 1 113 ? -20.818 -13.149 32.632 1.00 90.25 113 GLU A N 1
ATOM 907 C CA . GLU A 1 113 ? -21.386 -13.035 33.977 1.00 90.25 113 GLU A CA 1
ATOM 908 C C . GLU A 1 113 ? -21.286 -11.595 34.502 1.00 90.25 113 GLU A C 1
ATOM 910 O O . GLU A 1 113 ? -22.306 -11.003 34.870 1.00 90.25 113 GLU A O 1
ATOM 915 N N . ASP A 1 114 ? -20.100 -10.986 34.426 1.00 88.06 114 ASP A N 1
ATOM 916 C CA . ASP A 1 114 ? -19.867 -9.599 34.838 1.00 88.06 114 ASP A CA 1
ATOM 917 C C . ASP A 1 114 ? -20.762 -8.612 34.062 1.00 88.06 114 ASP A C 1
ATOM 919 O O . ASP A 1 114 ? -21.336 -7.681 34.640 1.00 88.06 114 ASP A O 1
ATOM 923 N N . LEU A 1 115 ? -20.948 -8.833 32.754 1.00 91.81 115 LEU A N 1
ATOM 924 C CA . LEU A 1 115 ? -21.809 -8.002 31.908 1.00 91.81 115 LEU A CA 1
ATOM 925 C C . LEU A 1 115 ? -23.292 -8.148 32.285 1.00 91.81 115 LEU A C 1
ATOM 927 O O . LEU A 1 115 ? -24.029 -7.158 32.299 1.00 91.81 115 LEU A O 1
ATOM 931 N N . GLY A 1 116 ? -23.724 -9.364 32.631 1.00 92.56 116 GLY A N 1
ATOM 932 C CA . GLY A 1 116 ? -25.073 -9.653 33.115 1.00 92.56 116 GLY A CA 1
ATOM 933 C C . GLY A 1 116 ? -25.368 -8.998 34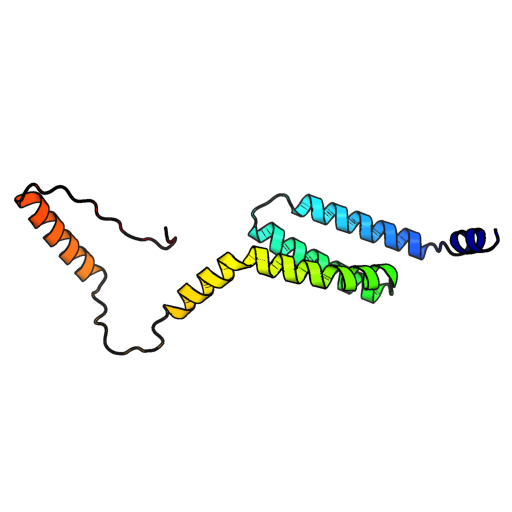.466 1.00 92.56 116 GLY A C 1
ATOM 934 O O . GLY A 1 116 ? -26.433 -8.394 34.645 1.00 92.56 116 GLY A O 1
ATOM 935 N N . VAL A 1 117 ? -24.412 -9.045 35.398 1.00 95.12 117 VAL A N 1
ATOM 936 C CA . VAL A 1 117 ? -24.512 -8.365 36.698 1.00 95.12 117 VAL A CA 1
ATOM 937 C C . VAL A 1 117 ? -24.578 -6.850 36.502 1.00 95.12 117 VAL A C 1
ATOM 939 O O . VAL A 1 117 ? -25.487 -6.203 37.027 1.00 95.12 117 VAL A O 1
ATOM 942 N N . ALA A 1 118 ? -23.684 -6.278 35.691 1.00 93.44 118 ALA A N 1
ATOM 943 C CA . ALA A 1 118 ? -23.667 -4.845 35.407 1.00 93.44 118 ALA A CA 1
ATOM 944 C C . ALA A 1 118 ? -24.976 -4.363 34.758 1.00 93.44 118 ALA A C 1
ATOM 946 O O . ALA A 1 118 ? -25.545 -3.356 35.185 1.00 93.44 118 ALA A O 1
ATOM 947 N N . ALA A 1 119 ? -25.503 -5.104 33.778 1.00 95.12 119 ALA A N 1
ATOM 948 C CA . ALA A 1 119 ? -26.785 -4.795 33.147 1.00 95.12 119 ALA A CA 1
ATOM 949 C C . ALA A 1 119 ? -27.953 -4.856 34.147 1.00 95.12 119 ALA A C 1
ATOM 951 O O . ALA A 1 119 ? -28.821 -3.982 34.134 1.00 95.12 119 ALA A O 1
ATOM 952 N N . SER A 1 120 ? -27.948 -5.840 35.052 1.00 95.06 120 SER A N 1
ATOM 953 C CA . SER A 1 120 ? -28.974 -5.994 36.092 1.00 95.06 120 SER A CA 1
ATOM 954 C C . SER A 1 120 ? -28.968 -4.831 37.090 1.00 95.06 120 SER A C 1
ATOM 956 O O . SER A 1 120 ? -30.028 -4.321 37.456 1.00 95.06 120 SER A O 1
ATOM 958 N N . VAL A 1 121 ? -27.781 -4.364 37.489 1.00 96.75 121 VAL A N 1
ATOM 959 C CA . VAL A 1 121 ? -27.617 -3.188 38.360 1.00 96.75 121 VAL A CA 1
ATOM 960 C C . VAL A 1 121 ? -28.080 -1.915 37.648 1.00 96.75 121 VAL A C 1
ATOM 962 O O . VAL A 1 121 ? -28.835 -1.123 38.205 1.00 96.75 121 VAL A O 1
ATOM 965 N N . LEU A 1 122 ? -27.698 -1.710 36.389 1.00 96.06 122 LEU A N 1
ATOM 966 C CA . LEU A 1 122 ? -28.133 -0.532 35.632 1.00 96.06 122 LEU A CA 1
ATOM 967 C C . LEU A 1 122 ? -29.657 -0.506 35.438 1.00 96.06 122 LEU A C 1
ATOM 969 O O . LEU A 1 122 ? -30.280 0.548 35.589 1.00 96.06 122 LEU A O 1
ATOM 973 N N . ALA A 1 123 ? -30.272 -1.667 35.192 1.00 95.69 123 ALA A N 1
ATOM 974 C CA . ALA A 1 123 ? -31.720 -1.805 35.084 1.00 95.69 123 ALA A CA 1
ATOM 975 C C . ALA A 1 123 ? -32.442 -1.505 36.409 1.00 95.69 123 ALA A C 1
ATOM 977 O O . ALA A 1 123 ? -33.450 -0.791 36.402 1.00 95.69 123 ALA A O 1
ATOM 978 N N . SER A 1 124 ? -31.926 -1.988 37.548 1.00 96.75 124 SER A N 1
ATOM 979 C CA . SER A 1 124 ? -32.531 -1.735 38.865 1.00 96.75 124 SER A CA 1
ATOM 980 C C . SER A 1 124 ? -32.493 -0.251 39.246 1.00 96.75 124 SER A C 1
ATOM 982 O O . SER A 1 124 ? -33.450 0.266 39.824 1.00 96.75 124 SER A O 1
ATOM 984 N N . HIS A 1 125 ? -31.443 0.459 38.829 1.00 96.38 125 HIS A N 1
ATOM 985 C CA . HIS A 1 125 ? -31.296 1.902 39.011 1.00 96.38 125 HIS A CA 1
ATOM 986 C C . HIS A 1 125 ? -31.966 2.749 37.914 1.00 96.38 125 HIS A C 1
ATOM 988 O O . HIS A 1 125 ? -31.939 3.976 37.999 1.00 96.38 125 HIS A O 1
ATOM 994 N N . ARG A 1 126 ? -32.607 2.124 36.911 1.00 94.81 126 ARG A N 1
ATOM 995 C CA . ARG A 1 126 ? -33.208 2.789 35.734 1.00 94.81 126 ARG A CA 1
ATOM 996 C C . ARG A 1 126 ? -32.223 3.694 34.981 1.00 94.81 126 ARG A C 1
ATOM 998 O O . ARG A 1 126 ? -32.611 4.721 34.423 1.00 94.81 126 ARG A O 1
ATOM 1005 N N . THR A 1 127 ? -30.957 3.298 34.939 1.00 95.50 127 THR A N 1
ATOM 1006 C CA . THR A 1 127 ? -29.899 4.013 34.227 1.00 95.50 127 THR A CA 1
ATOM 1007 C C . THR A 1 127 ? -29.754 3.431 32.825 1.00 95.50 127 THR A C 1
ATOM 1009 O O . THR A 1 127 ? -29.414 2.261 32.663 1.00 95.50 127 THR A O 1
ATOM 1012 N N . GLY A 1 128 ? -30.006 4.242 31.794 1.00 91.75 128 GLY A N 1
ATOM 1013 C CA . GLY A 1 128 ? -29.767 3.843 30.407 1.00 91.75 128 GLY A CA 1
ATOM 1014 C C . GLY A 1 128 ? -28.270 3.729 30.112 1.00 91.75 128 GLY A C 1
ATOM 1015 O O . GLY A 1 128 ? -27.506 4.632 30.446 1.00 91.75 128 GLY A O 1
ATOM 1016 N N . ALA A 1 129 ? -27.855 2.638 29.468 1.00 93.50 129 ALA A N 1
ATOM 1017 C CA . ALA A 1 129 ? -26.472 2.404 29.066 1.00 93.50 129 ALA A CA 1
ATOM 1018 C C . ALA A 1 129 ? -26.399 1.804 27.657 1.00 93.50 129 ALA A C 1
ATOM 1020 O O . ALA A 1 129 ? -27.325 1.129 27.208 1.00 93.50 129 ALA A O 1
ATOM 1021 N N . ILE A 1 130 ? -25.281 2.046 26.972 1.00 91.81 130 ILE A N 1
ATOM 1022 C CA . ILE A 1 130 ? -24.957 1.448 25.674 1.00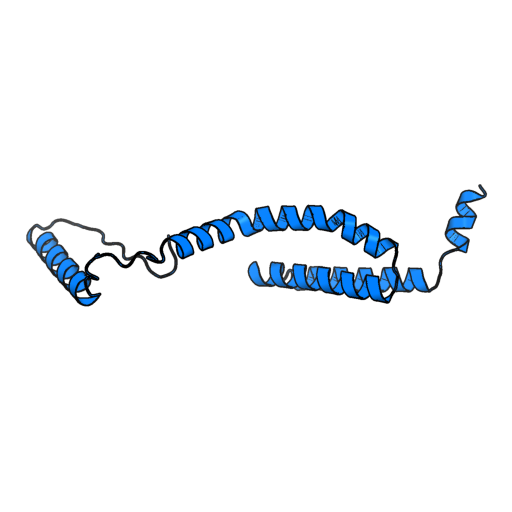 91.81 130 ILE A CA 1
ATOM 1023 C C . ILE A 1 130 ? -23.688 0.623 25.862 1.00 91.81 130 ILE A C 1
ATOM 1025 O O . ILE A 1 130 ? -22.671 1.148 26.310 1.00 91.81 130 ILE A O 1
ATOM 1029 N N . ILE A 1 131 ? -23.755 -0.658 25.510 1.00 89.31 131 ILE A N 1
ATOM 1030 C CA . ILE A 1 131 ? -22.633 -1.593 25.603 1.00 89.31 131 ILE A CA 1
ATOM 1031 C C . ILE A 1 131 ? -22.223 -1.970 24.178 1.00 89.31 131 ILE A C 1
ATOM 1033 O O . ILE A 1 131 ? -23.028 -2.518 23.426 1.00 89.31 131 ILE A O 1
ATOM 1037 N N . ALA A 1 132 ? -20.983 -1.659 23.800 1.00 88.44 132 ALA A N 1
ATOM 1038 C CA . ALA A 1 132 ? -20.413 -2.020 22.504 1.00 88.44 132 ALA A CA 1
ATOM 1039 C C . ALA A 1 132 ? -19.446 -3.200 22.669 1.00 88.44 132 ALA A C 1
ATOM 1041 O O . ALA A 1 132 ? -18.513 -3.126 23.464 1.00 88.44 132 ALA A O 1
ATOM 1042 N N . ILE A 1 133 ? -19.668 -4.276 21.910 1.00 85.06 133 ILE A N 1
ATOM 1043 C CA . ILE A 1 133 ? -18.816 -5.472 21.905 1.00 85.06 133 ILE A CA 1
ATOM 1044 C C . ILE A 1 133 ? -18.030 -5.483 20.593 1.00 85.06 133 ILE A C 1
ATOM 1046 O O . ILE A 1 133 ? -18.614 -5.606 19.514 1.00 85.06 133 ILE A O 1
ATOM 1050 N N . GLU A 1 134 ? -16.709 -5.329 20.684 1.00 77.44 134 GLU A N 1
ATOM 1051 C CA . GLU A 1 134 ? -15.811 -5.402 19.528 1.00 77.44 134 GLU A CA 1
ATOM 1052 C C . GLU A 1 134 ? -15.790 -6.839 18.969 1.00 77.44 134 GLU A C 1
ATOM 1054 O O . GLU A 1 134 ? -15.655 -7.808 19.716 1.00 77.44 134 GLU A O 1
ATOM 1059 N N . ARG A 1 135 ? -15.948 -6.986 17.647 1.00 75.69 135 ARG A N 1
ATOM 1060 C CA . ARG A 1 135 ? -15.777 -8.260 16.918 1.00 75.69 135 ARG A CA 1
ATOM 1061 C C . ARG A 1 135 ? -14.479 -8.209 16.102 1.00 75.69 135 ARG A C 1
ATOM 1063 O O . ARG A 1 135 ? -13.812 -7.186 16.077 1.00 75.69 135 ARG A O 1
ATOM 1070 N N . GLU A 1 136 ? -14.136 -9.287 15.394 1.00 66.94 136 GLU A N 1
ATOM 1071 C CA . GLU A 1 136 ? -12.874 -9.449 14.634 1.00 66.94 136 GLU A CA 1
ATOM 1072 C C . GLU A 1 136 ? -12.545 -8.343 13.608 1.00 66.94 136 GLU A C 1
ATOM 1074 O O . GLU A 1 136 ? -11.428 -8.283 13.096 1.00 66.94 136 GLU A O 1
ATOM 1079 N N . VAL A 1 137 ? -13.483 -7.443 13.312 1.00 44.12 137 VAL A N 1
ATOM 1080 C CA . VAL A 1 137 ? -13.246 -6.261 12.486 1.00 44.12 137 VAL A CA 1
ATOM 1081 C C . VAL A 1 137 ? -13.350 -5.030 13.382 1.00 44.12 137 VAL A C 1
ATOM 1083 O O . VAL A 1 137 ? -14.449 -4.613 13.742 1.00 44.12 137 VAL A O 1
ATOM 1086 N N . GLY A 1 138 ? -12.189 -4.486 13.753 1.00 48.62 138 GLY A N 1
ATOM 1087 C CA . GLY A 1 138 ? -12.080 -3.271 14.560 1.00 48.62 138 GLY A CA 1
ATOM 1088 C C . GLY A 1 138 ? -12.784 -2.084 13.899 1.00 48.62 138 GLY A C 1
ATOM 1089 O O . GLY A 1 138 ? -12.690 -1.904 12.679 1.00 48.62 138 GLY A O 1
ATOM 1090 N N . LEU A 1 139 ? -13.498 -1.316 14.724 1.00 47.19 139 LEU A N 1
ATOM 1091 C CA . LEU A 1 139 ? -14.174 -0.067 14.360 1.00 47.19 139 LEU A CA 1
ATOM 1092 C C . LEU A 1 139 ? -13.179 1.008 13.895 1.00 47.19 139 LEU A C 1
ATOM 1094 O O . LEU A 1 139 ? -12.083 1.112 14.494 1.00 47.19 139 LEU A O 1
#

pLDDT: mean 72.85, std 13.36, range [44.12, 96.75]

Sequence (139 aa):
MEAFSAFFARFSWRDALDILVVSVTIYELFKLMRGTRAMQMAAGVGVIVGLFYLSRWLHLQTVNWLIRNIVGYVVFAAIVLFQTDIRRALVHFGRTPFFGGMQKTQGIDDVIEDLGVAASVLASHRTGAIIAIEREVGL